Protein AF-A0A3A8H0I3-F1 (afdb_monomer_lite)

Structure (mmCIF, N/CA/C/O backbone):
data_AF-A0A3A8H0I3-F1
#
_entry.id   AF-A0A3A8H0I3-F1
#
loop_
_atom_site.group_PDB
_atom_site.id
_atom_site.type_symbol
_atom_site.label_atom_id
_atom_site.label_alt_id
_atom_site.label_comp_id
_atom_site.label_asym_id
_atom_site.label_entity_id
_atom_site.label_seq_id
_atom_site.pdbx_PDB_ins_code
_atom_site.Cartn_x
_atom_site.Cartn_y
_atom_site.Cartn_z
_atom_site.occupancy
_atom_site.B_iso_or_equiv
_atom_site.auth_seq_id
_atom_site.auth_comp_id
_atom_site.auth_asym_id
_atom_site.auth_atom_id
_atom_site.pdbx_PDB_model_num
ATOM 1 N N . MET A 1 1 ? -27.737 0.861 -15.671 1.00 47.69 1 MET A N 1
ATOM 2 C CA . MET A 1 1 ? -26.294 0.504 -15.698 1.00 47.69 1 MET A CA 1
ATOM 3 C C . MET A 1 1 ? -25.417 1.379 -14.782 1.00 47.69 1 MET A C 1
ATOM 5 O O . MET A 1 1 ? -24.203 1.251 -14.810 1.00 47.69 1 MET A O 1
ATOM 9 N N . THR A 1 2 ? -25.999 2.215 -13.916 1.00 50.31 2 THR A N 1
ATOM 10 C CA . THR A 1 2 ? -25.301 3.218 -13.082 1.00 50.31 2 THR A CA 1
ATOM 11 C C . THR A 1 2 ? -25.028 2.770 -11.637 1.00 50.31 2 THR A C 1
ATOM 13 O O . THR A 1 2 ? -24.313 3.440 -10.900 1.00 50.31 2 THR A O 1
ATOM 16 N N . THR A 1 3 ? -25.530 1.605 -11.221 1.00 53.12 3 THR A N 1
ATOM 17 C CA . THR A 1 3 ? -25.506 1.164 -9.813 1.00 53.12 3 THR A CA 1
ATOM 18 C C . THR A 1 3 ? -24.173 0.541 -9.364 1.00 53.12 3 THR A C 1
ATOM 20 O O . THR A 1 3 ? -23.888 0.501 -8.170 1.00 53.12 3 THR A O 1
ATOM 23 N N . ARG A 1 4 ? -23.313 0.073 -10.286 1.00 50.97 4 ARG A N 1
ATOM 24 C CA . ARG A 1 4 ? -22.035 -0.579 -9.918 1.00 50.97 4 ARG A CA 1
ATOM 25 C C . ARG A 1 4 ? -20.921 0.405 -9.545 1.00 50.97 4 ARG A C 1
ATOM 27 O O . ARG A 1 4 ? -20.144 0.085 -8.647 1.00 50.97 4 ARG A O 1
ATOM 34 N N . LEU A 1 5 ? -20.876 1.602 -10.144 1.00 50.38 5 LEU A N 1
ATOM 35 C CA . LEU A 1 5 ? -19.855 2.612 -9.816 1.00 50.38 5 LEU A CA 1
ATOM 36 C C . LEU A 1 5 ? -20.015 3.169 -8.391 1.00 50.38 5 LEU A C 1
ATOM 38 O O . LEU A 1 5 ? -19.021 3.345 -7.692 1.00 50.38 5 LEU A O 1
ATOM 42 N N . GLY A 1 6 ? -21.253 3.356 -7.919 1.00 41.94 6 GLY A N 1
ATOM 43 C CA . GLY A 1 6 ? -21.517 3.848 -6.559 1.00 41.94 6 GLY A CA 1
ATOM 44 C C . GLY A 1 6 ? -21.085 2.879 -5.449 1.00 41.94 6 GLY A C 1
ATOM 45 O O . GLY A 1 6 ? 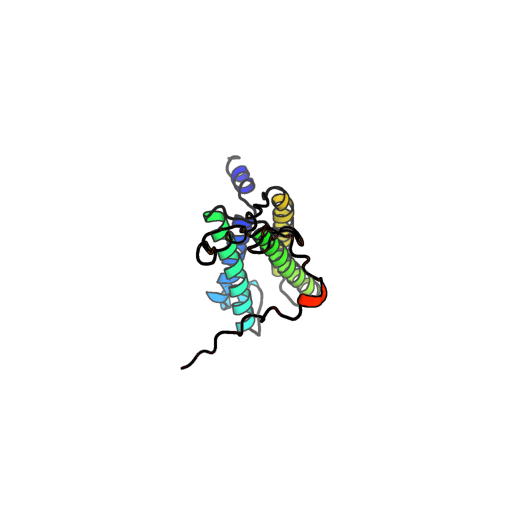-20.735 3.307 -4.353 1.00 41.94 6 GLY A O 1
ATOM 46 N N . SER A 1 7 ? -21.037 1.573 -5.738 1.00 45.56 7 SER A N 1
ATOM 47 C CA . SER A 1 7 ? -20.587 0.555 -4.777 1.00 45.56 7 SER A CA 1
ATOM 48 C C . SER A 1 7 ? -19.066 0.510 -4.596 1.00 45.56 7 SER A C 1
ATOM 50 O O . SER A 1 7 ? -18.592 0.146 -3.522 1.00 45.56 7 SER A O 1
ATOM 52 N N . LEU A 1 8 ? -18.302 0.918 -5.618 1.00 46.69 8 LEU A N 1
ATOM 53 C CA . LEU A 1 8 ? -16.845 1.055 -5.530 1.00 46.69 8 LEU A CA 1
ATOM 54 C C . LEU A 1 8 ? -16.465 2.242 -4.641 1.00 46.69 8 LEU A C 1
ATOM 56 O O . LEU A 1 8 ? -15.537 2.130 -3.848 1.00 46.69 8 LEU A O 1
ATOM 60 N N . PHE A 1 9 ? -17.244 3.326 -4.698 1.00 50.50 9 PHE A N 1
ATOM 61 C CA . PHE A 1 9 ? -17.056 4.520 -3.866 1.00 50.50 9 PHE A CA 1
ATOM 62 C C . PHE A 1 9 ? -17.415 4.313 -2.385 1.00 50.50 9 PHE A C 1
ATOM 64 O O . PHE A 1 9 ? -17.086 5.148 -1.549 1.00 50.50 9 PHE A O 1
ATOM 71 N N . ARG A 1 10 ? -18.084 3.201 -2.048 1.00 60.56 10 ARG A N 1
ATOM 72 C CA . ARG A 1 10 ? -18.466 2.842 -0.672 1.00 60.56 10 ARG A CA 1
ATOM 73 C C . ARG A 1 10 ? -17.486 1.875 -0.001 1.00 60.56 10 ARG A C 1
ATOM 75 O O . ARG A 1 10 ? -17.689 1.526 1.161 1.00 60.56 10 ARG A O 1
ATOM 82 N N . ARG A 1 11 ? -16.468 1.393 -0.726 1.00 73.44 11 ARG A N 1
ATOM 83 C CA . ARG A 1 11 ? -15.425 0.523 -0.166 1.00 73.44 11 ARG A CA 1
ATOM 84 C C . ARG A 1 11 ? -14.392 1.377 0.556 1.00 73.44 11 ARG A C 1
ATOM 86 O O . ARG A 1 11 ? -13.964 2.399 0.031 1.00 73.44 11 ARG A O 1
ATOM 93 N N . ASP A 1 12 ? -14.010 0.952 1.758 1.00 84.56 12 ASP A N 1
ATOM 94 C CA . ASP A 1 12 ? -12.965 1.634 2.523 1.00 84.56 12 ASP A CA 1
ATOM 95 C C . ASP A 1 12 ? -11.670 1.639 1.690 1.00 84.56 12 ASP A C 1
ATOM 97 O O . ASP A 1 12 ? -11.318 0.593 1.129 1.00 84.56 12 ASP A O 1
ATOM 101 N N . PRO A 1 13 ? -10.942 2.764 1.593 1.00 90.31 13 PRO A N 1
ATOM 102 C CA . PRO A 1 13 ? -9.665 2.813 0.884 1.00 90.31 13 PRO A CA 1
ATOM 103 C C . PRO A 1 13 ? -8.661 1.751 1.358 1.00 90.31 13 PRO A C 1
ATOM 105 O O . PRO A 1 13 ? -7.842 1.308 0.556 1.00 90.31 13 PRO A O 1
ATOM 108 N N . ALA A 1 14 ? -8.757 1.266 2.602 1.00 89.88 14 ALA A N 1
ATOM 109 C CA . ALA A 1 14 ? -7.939 0.156 3.090 1.00 89.88 14 ALA A CA 1
ATOM 110 C C . ALA A 1 14 ? -8.190 -1.174 2.349 1.00 89.88 14 ALA A C 1
ATOM 112 O O . ALA A 1 14 ? -7.247 -1.943 2.173 1.00 89.88 14 ALA A O 1
ATOM 113 N N . ASP A 1 15 ? -9.414 -1.441 1.872 1.00 90.56 15 ASP A N 1
ATOM 114 C CA . ASP A 1 15 ? -9.708 -2.639 1.066 1.00 90.56 15 ASP A CA 1
ATOM 115 C C . ASP A 1 15 ? -9.035 -2.547 -0.308 1.00 90.56 15 ASP A C 1
ATOM 117 O O . ASP A 1 15 ? -8.431 -3.508 -0.788 1.00 90.56 15 ASP A O 1
ATOM 121 N N . VAL A 1 16 ? -9.132 -1.373 -0.937 1.00 92.62 16 VAL A N 1
ATOM 122 C CA . VAL A 1 16 ? -8.571 -1.120 -2.270 1.00 92.62 16 VAL A CA 1
ATOM 123 C C . VAL A 1 16 ? -7.047 -1.149 -2.215 1.00 92.62 16 VAL A C 1
ATOM 125 O O . VAL A 1 16 ? -6.424 -1.875 -2.986 1.00 92.62 16 VAL A O 1
ATOM 128 N N . GLN A 1 17 ? -6.455 -0.426 -1.264 1.00 94.25 17 GLN A N 1
ATOM 129 C CA . GLN A 1 17 ? -5.012 -0.407 -1.051 1.00 94.25 17 GLN A CA 1
ATOM 130 C C . GLN A 1 17 ? -4.477 -1.791 -0.694 1.00 94.25 17 GLN A C 1
ATOM 132 O O . GLN A 1 17 ? -3.470 -2.222 -1.246 1.00 94.25 17 GLN A O 1
ATOM 137 N N . GLY A 1 18 ? -5.163 -2.511 0.197 1.00 94.12 18 GLY A N 1
ATOM 138 C CA . GLY A 1 18 ? -4.744 -3.841 0.614 1.00 94.12 18 GLY A CA 1
ATOM 139 C C . GLY A 1 18 ? -4.707 -4.834 -0.548 1.00 94.12 18 GLY A C 1
ATOM 140 O O . GLY A 1 18 ? -3.736 -5.573 -0.703 1.00 94.12 18 GLY A O 1
ATOM 141 N N . ALA A 1 19 ? -5.733 -4.817 -1.404 1.00 94.62 19 ALA A N 1
ATOM 142 C CA . ALA A 1 19 ? -5.768 -5.637 -2.612 1.00 94.62 19 ALA A CA 1
ATOM 143 C C . ALA A 1 19 ? -4.687 -5.224 -3.617 1.00 94.62 19 ALA A C 1
ATOM 145 O O . ALA A 1 19 ? -4.018 -6.093 -4.173 1.00 94.62 19 ALA A O 1
ATOM 146 N N . TYR A 1 20 ? -4.496 -3.917 -3.819 1.00 94.69 20 TYR A N 1
ATOM 147 C CA . TYR A 1 20 ? -3.468 -3.390 -4.710 1.00 94.69 20 TYR A CA 1
ATOM 148 C C . TYR A 1 20 ? -2.073 -3.858 -4.283 1.00 94.69 20 TYR A C 1
ATOM 150 O O . TYR A 1 20 ? -1.409 -4.551 -5.048 1.00 94.69 20 TYR A O 1
ATOM 158 N N . PHE A 1 21 ? -1.694 -3.593 -3.030 1.00 96.12 21 PHE A N 1
ATOM 159 C CA . PHE A 1 21 ? -0.385 -3.937 -2.463 1.00 96.12 21 PHE A CA 1
ATOM 160 C C . PHE A 1 21 ? -0.134 -5.443 -2.473 1.00 96.12 21 PHE A C 1
ATOM 162 O O . PHE A 1 21 ? 0.969 -5.897 -2.770 1.00 96.12 21 PHE A O 1
ATOM 169 N N . LEU A 1 22 ? -1.159 -6.242 -2.171 1.00 95.88 22 LEU A N 1
ATOM 170 C CA . LEU A 1 22 ? -1.026 -7.691 -2.214 1.00 95.88 22 LEU A CA 1
ATOM 171 C C . LEU A 1 22 ? -0.758 -8.190 -3.636 1.00 95.88 22 LEU A C 1
ATOM 173 O O . LEU A 1 22 ? 0.134 -9.007 -3.837 1.00 95.88 22 LEU A O 1
ATOM 177 N N . LEU A 1 23 ? -1.505 -7.709 -4.628 1.00 95.00 23 LEU A N 1
ATOM 178 C CA . LEU A 1 23 ? -1.343 -8.160 -6.010 1.00 95.00 23 LEU A CA 1
ATOM 179 C C . LEU A 1 23 ? -0.009 -7.699 -6.607 1.00 95.00 23 LEU A C 1
ATOM 181 O O . LEU A 1 23 ? 0.700 -8.509 -7.208 1.00 95.00 23 LEU A O 1
ATOM 185 N N . THR A 1 24 ? 0.356 -6.429 -6.426 1.00 92.00 24 THR A N 1
ATOM 186 C CA . THR A 1 24 ? 1.607 -5.875 -6.966 1.00 92.00 24 THR A CA 1
ATOM 187 C C . THR A 1 24 ? 2.832 -6.431 -6.250 1.00 92.00 24 THR A C 1
ATOM 189 O O . THR A 1 24 ? 3.821 -6.760 -6.906 1.00 92.00 24 THR A O 1
ATOM 192 N N . GLY A 1 25 ? 2.760 -6.621 -4.932 1.00 92.50 25 GLY A N 1
ATOM 193 C CA . GLY A 1 25 ? 3.840 -7.195 -4.135 1.00 92.50 25 GLY A CA 1
ATOM 194 C C . GLY A 1 25 ? 4.059 -8.691 -4.379 1.00 92.50 25 GLY A C 1
ATOM 195 O O . GLY A 1 25 ? 5.203 -9.153 -4.405 1.00 92.50 25 GLY A O 1
ATOM 196 N N . LEU A 1 26 ? 2.988 -9.462 -4.601 1.00 94.88 26 LEU A N 1
ATOM 197 C CA . LEU A 1 26 ? 3.082 -10.913 -4.790 1.00 94.88 26 LEU A CA 1
ATOM 198 C C . LEU A 1 26 ? 3.545 -11.281 -6.207 1.00 94.88 26 LEU A C 1
ATOM 200 O O . LEU A 1 26 ? 4.148 -12.334 -6.417 1.00 94.88 26 LEU A O 1
ATOM 204 N N . TRP A 1 27 ? 3.334 -10.400 -7.185 1.00 93.75 27 TRP A N 1
ATOM 205 C CA . TRP A 1 27 ? 3.757 -10.608 -8.571 1.00 93.75 27 TRP A CA 1
ATOM 206 C C . TRP A 1 27 ? 5.256 -10.943 -8.726 1.00 93.75 27 TRP A C 1
ATOM 208 O O . TRP A 1 27 ? 5.559 -11.993 -9.302 1.00 93.75 27 TRP A O 1
ATOM 218 N N . PRO A 1 28 ? 6.226 -10.157 -8.218 1.00 90.31 28 PRO A N 1
ATOM 219 C CA . PRO A 1 28 ? 7.644 -10.504 -8.343 1.00 90.31 28 PRO A CA 1
ATOM 220 C C . PRO A 1 28 ? 8.042 -11.769 -7.568 1.00 90.31 28 PRO A C 1
ATOM 222 O O . PRO A 1 28 ? 9.025 -12.418 -7.939 1.00 90.31 28 PRO A O 1
ATOM 225 N N . LEU A 1 29 ? 7.289 -12.139 -6.525 1.00 90.62 29 LEU A N 1
ATOM 226 C CA . LEU A 1 29 ? 7.499 -13.381 -5.778 1.00 90.62 29 LEU A CA 1
ATOM 227 C C . LEU A 1 29 ? 7.100 -14.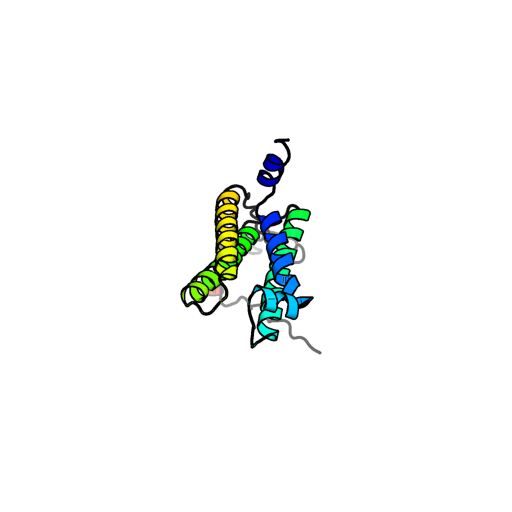605 -6.605 1.00 90.62 29 LEU A C 1
ATOM 229 O O . LEU A 1 29 ? 7.861 -15.569 -6.671 1.00 90.62 29 LEU A O 1
ATOM 233 N N . LEU A 1 30 ? 5.943 -14.543 -7.269 1.00 92.00 30 LEU A N 1
ATOM 234 C CA . LEU A 1 30 ? 5.422 -15.640 -8.086 1.00 92.00 30 LEU A CA 1
ATOM 235 C C . LEU A 1 30 ? 6.115 -15.731 -9.446 1.00 92.00 30 LEU A C 1
ATOM 237 O O . LEU A 1 30 ? 6.407 -16.825 -9.924 1.00 92.00 30 LEU A O 1
ATOM 241 N N . HIS A 1 31 ? 6.367 -14.592 -10.096 1.00 91.06 31 HIS A N 1
ATOM 242 C CA . HIS A 1 31 ? 6.869 -14.574 -11.466 1.00 91.06 31 HIS A CA 1
ATOM 243 C C . HIS A 1 31 ? 7.731 -13.339 -11.778 1.00 91.06 31 HIS A C 1
ATOM 245 O O . HIS A 1 31 ? 7.368 -12.477 -12.588 1.00 91.06 31 HIS A O 1
ATOM 251 N N . LEU A 1 32 ? 8.950 -13.308 -11.227 1.00 87.62 32 LEU A N 1
ATOM 252 C CA . LEU A 1 32 ? 9.922 -12.222 -11.425 1.00 87.62 32 LEU A CA 1
ATOM 253 C C . LEU A 1 32 ? 10.154 -11.862 -12.905 1.00 87.62 32 LEU A C 1
ATOM 255 O O . LEU A 1 32 ? 10.187 -10.689 -13.256 1.00 87.62 32 LEU A O 1
ATOM 259 N N . ARG A 1 33 ? 10.225 -12.850 -13.810 1.00 85.75 33 ARG A N 1
ATOM 260 C CA . ARG A 1 33 ? 10.403 -12.594 -15.256 1.00 85.75 33 ARG A CA 1
ATOM 261 C C . ARG A 1 33 ? 9.251 -11.804 -15.887 1.00 85.75 33 ARG A C 1
ATOM 263 O O . ARG A 1 33 ? 9.467 -11.095 -16.857 1.00 85.75 33 ARG A O 1
ATOM 270 N N . SER A 1 34 ? 8.032 -11.951 -15.370 1.00 87.25 34 SER A N 1
ATOM 271 C CA . SER A 1 34 ? 6.840 -11.267 -15.894 1.00 87.25 34 SER A CA 1
ATOM 272 C C . SER A 1 34 ? 6.835 -9.837 -15.373 1.00 87.25 34 SER A C 1
ATOM 274 O O . SER A 1 34 ? 6.723 -8.894 -16.150 1.00 87.25 34 SER A O 1
ATOM 276 N N . PHE A 1 35 ? 7.130 -9.683 -14.083 1.00 86.12 35 PHE A N 1
ATOM 277 C CA . PHE A 1 35 ? 7.334 -8.385 -13.462 1.00 86.12 35 PHE A CA 1
ATOM 278 C C . PHE A 1 35 ? 8.413 -7.556 -14.180 1.00 86.12 35 PHE A C 1
ATOM 280 O O . PHE A 1 35 ? 8.169 -6.410 -14.552 1.00 86.12 35 PHE A O 1
ATOM 287 N N . SER A 1 36 ? 9.586 -8.135 -14.456 1.00 85.94 36 SER A N 1
ATOM 288 C CA . SER A 1 36 ? 10.671 -7.440 -15.164 1.00 85.94 36 SER A CA 1
ATOM 289 C C . SER A 1 36 ? 10.365 -7.152 -16.637 1.00 85.94 36 SER A C 1
ATOM 291 O O . SER A 1 36 ? 10.937 -6.223 -17.197 1.00 85.94 36 SER A O 1
ATOM 293 N N . ARG A 1 37 ? 9.453 -7.891 -17.285 1.00 85.69 37 ARG A N 1
ATOM 294 C CA . ARG A 1 37 ? 8.994 -7.536 -18.642 1.00 85.69 37 ARG A CA 1
ATOM 295 C C . ARG A 1 37 ? 8.192 -6.237 -18.651 1.00 85.69 37 ARG A C 1
ATOM 297 O O . ARG A 1 37 ? 8.310 -5.474 -19.598 1.00 85.69 37 ARG A O 1
ATOM 304 N N . VAL A 1 38 ? 7.401 -5.988 -17.608 1.00 84.75 38 VAL A N 1
ATOM 305 C CA . VAL A 1 38 ? 6.555 -4.787 -17.498 1.00 84.75 38 VAL A CA 1
ATOM 306 C C . VAL A 1 38 ? 7.340 -3.603 -16.928 1.00 84.75 38 VAL A C 1
ATOM 308 O O . VAL A 1 38 ? 7.250 -2.481 -17.422 1.00 84.75 38 VAL A O 1
ATOM 311 N N . THR A 1 39 ? 8.149 -3.848 -15.898 1.00 82.19 39 THR A N 1
ATOM 312 C CA . THR A 1 39 ? 8.865 -2.794 -15.157 1.00 82.19 39 THR A CA 1
ATOM 313 C C . THR A 1 39 ? 10.269 -2.499 -15.688 1.00 82.19 39 THR A C 1
ATOM 315 O O . THR A 1 39 ? 10.898 -1.523 -15.268 1.00 82.19 39 THR A O 1
ATOM 318 N N . GLY A 1 40 ? 10.755 -3.316 -16.622 1.00 82.50 40 GLY A N 1
ATOM 319 C CA . GLY A 1 40 ? 12.117 -3.280 -17.141 1.00 82.50 40 GLY A CA 1
ATOM 320 C C . GLY A 1 40 ? 13.078 -4.209 -16.382 1.00 82.50 40 GLY A C 1
ATOM 321 O O . GLY A 1 40 ? 12.763 -4.705 -15.293 1.00 82.50 40 GLY A O 1
ATOM 322 N N . PRO A 1 41 ? 14.268 -4.468 -16.953 1.00 80.06 41 PRO A N 1
ATOM 323 C CA . PRO A 1 41 ? 15.254 -5.355 -16.352 1.00 80.06 41 PRO A CA 1
ATOM 324 C C . PRO A 1 41 ? 15.718 -4.824 -14.992 1.00 80.06 41 PRO A C 1
ATOM 326 O O . PRO A 1 41 ? 16.071 -3.653 -14.844 1.00 80.06 41 PRO A O 1
ATOM 329 N N . LYS A 1 42 ? 15.707 -5.704 -13.986 1.00 78.69 42 LYS A N 1
ATOM 330 C CA . LYS A 1 42 ? 16.156 -5.414 -12.621 1.00 78.69 42 LYS A CA 1
ATOM 331 C C . LYS A 1 42 ? 17.403 -6.256 -12.330 1.00 78.69 42 LYS A C 1
ATOM 333 O O . LYS A 1 42 ? 17.280 -7.479 -12.365 1.00 78.69 42 LYS A O 1
ATOM 338 N N . PRO A 1 43 ? 18.572 -5.643 -12.061 1.00 77.12 43 PRO A N 1
ATOM 339 C CA . PRO A 1 43 ? 19.805 -6.392 -11.803 1.00 77.12 43 PRO A CA 1
ATOM 340 C C . PRO A 1 43 ? 19.715 -7.193 -10.497 1.00 77.12 43 PRO A C 1
ATOM 342 O O . PRO A 1 43 ? 20.087 -8.360 -10.453 1.00 77.12 43 PRO A O 1
ATOM 345 N N . GLU A 1 44 ? 19.107 -6.604 -9.465 1.00 85.50 44 GLU A N 1
ATOM 346 C CA . GLU A 1 44 ? 19.010 -7.193 -8.129 1.00 85.50 44 GLU A CA 1
ATOM 347 C C . GLU A 1 44 ? 17.636 -7.832 -7.889 1.00 85.50 44 GLU A C 1
ATOM 349 O O . GLU A 1 44 ? 16.742 -7.249 -7.271 1.00 85.50 44 GLU A O 1
ATOM 354 N N . GLY A 1 45 ? 17.437 -9.053 -8.392 1.00 85.62 45 GLY A N 1
ATOM 355 C CA . GLY A 1 45 ? 16.155 -9.761 -8.271 1.00 85.62 45 GLY A CA 1
ATOM 356 C C . GLY A 1 45 ? 15.732 -10.068 -6.827 1.00 85.62 45 GLY A C 1
ATOM 357 O O . GLY A 1 45 ? 14.537 -10.111 -6.533 1.00 85.62 45 GLY A O 1
ATOM 358 N N . TRP A 1 46 ? 16.691 -10.259 -5.915 1.00 89.38 46 TRP A N 1
ATOM 359 C CA . TRP A 1 46 ? 16.412 -10.518 -4.499 1.00 89.38 46 TRP A CA 1
ATOM 360 C C . TRP A 1 46 ? 15.779 -9.299 -3.817 1.00 89.38 46 TRP A C 1
ATOM 362 O O . TRP A 1 46 ? 14.804 -9.456 -3.089 1.00 89.38 46 TRP A O 1
ATOM 372 N N . LEU A 1 47 ? 16.253 -8.085 -4.122 1.00 89.00 47 LEU A N 1
ATOM 373 C CA . LEU A 1 47 ? 15.724 -6.849 -3.547 1.00 89.00 47 LEU A CA 1
ATOM 374 C C . LEU A 1 47 ? 14.261 -6.644 -3.949 1.00 89.00 47 L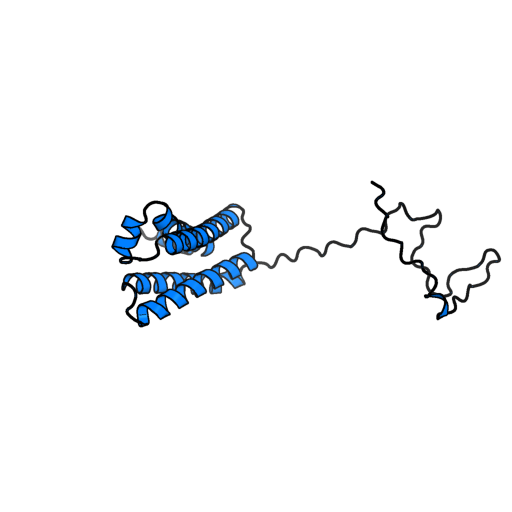EU A C 1
ATOM 376 O O . LEU A 1 47 ? 13.422 -6.323 -3.110 1.00 89.00 47 LEU A O 1
ATOM 380 N N . VAL A 1 48 ? 13.938 -6.904 -5.221 1.00 90.19 48 VAL A N 1
ATOM 381 C CA . VAL A 1 48 ? 12.563 -6.822 -5.737 1.00 90.19 48 VAL A CA 1
ATOM 382 C C . VAL A 1 48 ? 11.642 -7.794 -4.998 1.00 90.19 48 VAL A C 1
ATOM 384 O O . VAL A 1 48 ? 10.526 -7.430 -4.639 1.00 90.19 48 VAL A O 1
ATOM 387 N N . LYS A 1 49 ? 12.107 -9.020 -4.731 1.00 89.81 49 LYS A N 1
ATOM 388 C CA . LYS A 1 49 ? 11.341 -10.011 -3.965 1.00 89.81 49 LYS A CA 1
ATOM 389 C C . LYS A 1 49 ? 11.141 -9.580 -2.515 1.00 89.81 49 LYS A C 1
ATOM 391 O O . LYS A 1 49 ? 10.032 -9.702 -2.011 1.00 89.81 49 LYS A O 1
ATOM 396 N N . THR A 1 50 ? 12.170 -9.049 -1.860 1.00 93.81 50 THR A N 1
ATOM 397 C CA . THR A 1 50 ? 12.069 -8.582 -0.470 1.00 93.81 50 THR A CA 1
ATOM 398 C C . THR A 1 50 ? 11.092 -7.417 -0.340 1.00 93.81 50 THR A C 1
ATOM 400 O O . THR A 1 50 ? 10.202 -7.459 0.507 1.00 93.81 50 THR A O 1
ATOM 403 N N . VAL A 1 51 ? 11.197 -6.408 -1.213 1.00 93.25 51 VAL A N 1
ATOM 404 C CA . VAL A 1 51 ? 10.256 -5.276 -1.236 1.00 93.25 51 VAL A CA 1
ATOM 405 C C . VAL A 1 51 ? 8.848 -5.761 -1.582 1.00 93.25 51 VAL A C 1
ATOM 407 O O . VAL A 1 51 ? 7.902 -5.415 -0.882 1.00 93.25 51 VAL A O 1
ATOM 410 N N . GLY A 1 52 ? 8.700 -6.629 -2.587 1.00 94.06 52 GLY A N 1
ATOM 411 C CA . GLY A 1 52 ? 7.411 -7.223 -2.944 1.00 94.06 52 GLY A CA 1
ATOM 412 C C . GLY A 1 52 ? 6.777 -8.012 -1.794 1.00 94.06 52 GLY A C 1
ATOM 413 O O . GLY A 1 52 ? 5.582 -7.879 -1.536 1.00 94.06 52 GLY A O 1
ATOM 414 N N . GLY A 1 53 ? 7.572 -8.767 -1.034 1.00 96.00 53 GLY A N 1
ATOM 415 C CA . GLY A 1 53 ? 7.123 -9.463 0.172 1.00 96.00 53 GLY A CA 1
ATOM 416 C C . GLY A 1 53 ? 6.682 -8.514 1.282 1.00 96.00 53 GLY A C 1
ATOM 417 O O . GLY A 1 53 ? 5.628 -8.731 1.877 1.00 96.00 53 GLY A O 1
ATOM 418 N N . LEU A 1 54 ? 7.427 -7.432 1.516 1.00 96.50 54 LEU A N 1
ATOM 419 C CA 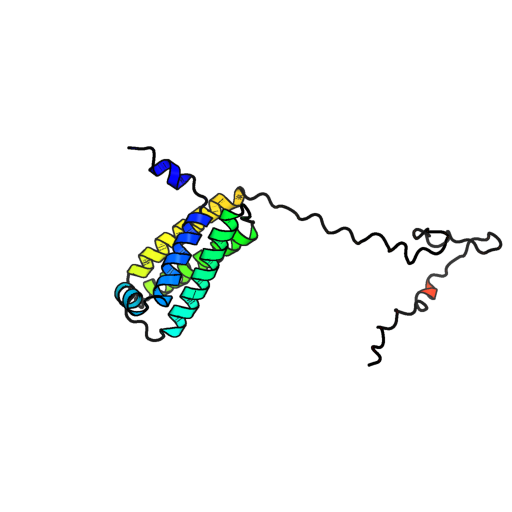. LEU A 1 54 ? 7.052 -6.405 2.490 1.00 96.50 54 LEU A CA 1
ATOM 420 C C . LEU A 1 54 ? 5.735 -5.716 2.105 1.00 96.50 54 LEU A C 1
ATOM 422 O O . LEU A 1 54 ? 4.828 -5.614 2.930 1.00 96.50 54 LEU A O 1
ATOM 426 N N . VAL A 1 55 ? 5.597 -5.299 0.845 1.00 96.69 55 VAL A N 1
ATOM 427 C CA . VAL A 1 55 ? 4.369 -4.679 0.325 1.00 96.69 55 VAL A CA 1
ATOM 428 C C . VAL A 1 55 ? 3.197 -5.665 0.403 1.00 96.69 55 VAL A C 1
ATOM 430 O O . VAL A 1 55 ? 2.119 -5.302 0.874 1.00 96.69 55 VAL A O 1
ATOM 433 N N . SER A 1 56 ? 3.422 -6.941 0.074 1.00 96.56 56 SER A N 1
ATOM 434 C CA . SER A 1 56 ? 2.414 -8.000 0.232 1.00 96.56 56 SER A CA 1
ATOM 435 C C . SER A 1 56 ? 1.966 -8.153 1.683 1.00 96.56 56 SER A C 1
ATOM 437 O O . SER A 1 56 ? 0.770 -8.265 1.944 1.00 96.56 56 SER A O 1
ATOM 439 N N . ALA A 1 57 ? 2.899 -8.132 2.638 1.00 97.19 57 ALA A N 1
ATOM 440 C CA . ALA A 1 57 ? 2.592 -8.245 4.061 1.00 97.19 57 ALA A CA 1
ATOM 441 C C . ALA A 1 57 ? 1.728 -7.073 4.552 1.00 97.19 57 ALA A C 1
ATOM 443 O O . ALA A 1 57 ? 0.754 -7.288 5.281 1.00 97.19 57 ALA A O 1
ATOM 444 N N . ILE A 1 58 ? 2.018 -5.848 4.100 1.00 96.38 58 ILE A N 1
ATOM 445 C CA . ILE A 1 58 ? 1.172 -4.674 4.364 1.00 96.38 58 ILE A CA 1
ATOM 446 C C . ILE A 1 58 ? -0.224 -4.896 3.766 1.00 96.38 58 ILE A C 1
ATOM 448 O O . ILE A 1 58 ? -1.224 -4.729 4.465 1.00 96.38 58 ILE A O 1
ATOM 452 N N . GLY A 1 59 ? -0.302 -5.353 2.513 1.00 95.31 59 GLY A N 1
ATOM 453 C CA . GLY A 1 59 ? -1.565 -5.636 1.830 1.00 95.31 59 GLY A CA 1
ATOM 454 C C . GLY A 1 59 ? -2.442 -6.659 2.561 1.00 95.31 59 GLY A C 1
ATOM 455 O O . GLY A 1 59 ? -3.617 -6.398 2.830 1.00 95.31 59 GLY A O 1
ATOM 456 N N . VAL A 1 60 ? -1.862 -7.794 2.971 1.00 96.44 60 VAL A N 1
ATOM 457 C CA . VAL A 1 60 ? -2.544 -8.820 3.785 1.00 96.44 60 VAL A CA 1
ATOM 458 C C . VAL A 1 60 ? -3.034 -8.236 5.106 1.00 96.44 60 VAL A C 1
ATOM 460 O O . VAL A 1 60 ? -4.166 -8.503 5.510 1.00 96.44 60 VAL A O 1
ATOM 463 N N . THR A 1 61 ? -2.208 -7.428 5.770 1.00 95.12 61 THR A N 1
ATOM 464 C CA . THR A 1 61 ? -2.548 -6.825 7.064 1.00 95.12 61 THR A CA 1
ATOM 465 C C . THR A 1 61 ? -3.754 -5.895 6.938 1.00 95.12 61 THR A C 1
ATOM 467 O O . THR A 1 61 ? -4.690 -6.004 7.732 1.00 95.12 61 THR A O 1
ATOM 470 N N . LEU A 1 62 ? -3.791 -5.040 5.909 1.00 92.75 62 LEU A N 1
ATOM 471 C CA . LEU A 1 62 ? -4.916 -4.133 5.654 1.00 92.75 62 LEU A CA 1
ATOM 472 C C . LEU A 1 62 ? -6.210 -4.896 5.338 1.00 92.75 62 LEU A C 1
ATOM 474 O O . LEU A 1 62 ? -7.252 -4.613 5.935 1.00 92.75 62 LEU A O 1
ATOM 478 N N . LEU A 1 63 ? -6.141 -5.908 4.468 1.00 93.06 63 LEU A N 1
ATOM 479 C CA . LEU A 1 63 ? -7.295 -6.750 4.130 1.00 93.06 63 LEU A CA 1
ATOM 480 C C . LEU A 1 63 ? -7.807 -7.539 5.340 1.00 93.06 63 LEU A C 1
ATOM 482 O O . LEU A 1 63 ? -9.016 -7.648 5.548 1.00 93.06 63 LEU A O 1
ATOM 486 N N . SER A 1 64 ? -6.903 -8.084 6.154 1.00 91.69 64 SER A N 1
ATOM 487 C CA . SER A 1 64 ? -7.250 -8.815 7.374 1.00 91.69 64 SER A CA 1
ATOM 488 C C . SER A 1 64 ? -7.928 -7.897 8.393 1.00 91.69 64 SER A C 1
ATOM 490 O O . SER A 1 64 ? -9.027 -8.192 8.868 1.00 91.69 64 SER A O 1
ATOM 492 N N . ALA A 1 65 ? -7.343 -6.727 8.663 1.00 87.31 65 ALA A N 1
ATOM 493 C CA . ALA A 1 65 ? -7.917 -5.741 9.575 1.00 87.31 65 ALA A CA 1
ATOM 494 C C . ALA A 1 65 ? -9.329 -5.321 9.151 1.00 87.31 65 ALA A C 1
ATOM 496 O O . ALA A 1 65 ? -10.230 -5.237 9.987 1.00 87.31 65 ALA A O 1
ATOM 497 N N . ARG A 1 66 ? -9.550 -5.123 7.849 1.00 87.00 66 ARG A N 1
ATOM 498 C CA . ARG A 1 66 ? -10.867 -4.820 7.284 1.00 87.00 66 ARG A CA 1
ATOM 499 C C . ARG A 1 66 ? -11.872 -5.948 7.466 1.00 87.00 66 ARG A C 1
ATOM 501 O O . ARG A 1 66 ? -12.972 -5.686 7.950 1.00 87.00 66 ARG A O 1
ATOM 508 N N . ARG A 1 67 ? -11.493 -7.194 7.162 1.00 86.75 67 ARG A N 1
ATOM 509 C CA . ARG A 1 67 ? -12.348 -8.381 7.368 1.00 86.75 67 ARG A CA 1
ATOM 510 C C . ARG A 1 67 ? -12.791 -8.540 8.820 1.00 86.75 67 ARG A C 1
ATOM 512 O O . ARG A 1 67 ? -13.905 -8.984 9.067 1.00 86.75 67 ARG A O 1
ATOM 519 N N . HIS A 1 68 ? -11.946 -8.145 9.769 1.00 84.06 68 HIS A N 1
ATOM 520 C CA . HIS A 1 68 ? -12.259 -8.195 11.197 1.00 84.06 68 HIS A CA 1
ATOM 521 C C . HIS A 1 68 ? -12.901 -6.911 11.749 1.00 84.06 68 HIS A C 1
ATOM 523 O O . HIS A 1 68 ? -13.184 -6.855 12.945 1.00 84.06 68 HIS A O 1
ATOM 529 N N . GLY A 1 69 ? -13.122 -5.879 10.924 1.00 80.12 69 GLY A N 1
ATOM 530 C CA . GLY A 1 69 ? -13.667 -4.591 11.371 1.00 80.12 69 GLY A CA 1
ATOM 531 C C . GLY A 1 69 ? -12.742 -3.823 12.326 1.00 80.12 69 GLY A C 1
ATOM 532 O O . GLY A 1 69 ? -13.215 -3.060 13.162 1.00 80.12 69 GLY A O 1
ATOM 533 N N . ARG A 1 70 ? -11.425 -4.042 12.236 1.00 82.75 70 ARG A N 1
ATOM 534 C CA . ARG A 1 70 ? -10.387 -3.515 13.142 1.00 82.75 70 ARG A CA 1
ATOM 535 C C . ARG A 1 70 ? -9.433 -2.545 12.443 1.00 82.75 70 ARG A C 1
ATOM 537 O O . ARG A 1 70 ? -8.232 -2.583 12.686 1.00 82.75 70 ARG A O 1
ATOM 544 N N . VAL A 1 71 ? -9.936 -1.687 11.557 1.00 83.19 71 VAL A N 1
ATOM 545 C CA . VAL A 1 71 ? -9.105 -0.613 10.990 1.00 83.19 71 VAL A CA 1
ATOM 546 C C . VAL A 1 71 ? -8.894 0.446 12.061 1.00 83.19 71 VAL A C 1
ATOM 548 O O . VAL A 1 71 ? -9.779 1.255 12.327 1.00 83.19 71 VAL A O 1
ATOM 551 N N . THR A 1 72 ? -7.734 0.399 12.709 1.00 87.25 72 THR A N 1
ATOM 552 C CA . THR A 1 72 ? -7.343 1.376 13.725 1.00 87.25 72 THR A CA 1
ATOM 553 C C . THR A 1 72 ? -6.683 2.604 13.082 1.00 87.25 72 THR A C 1
ATOM 555 O O . THR A 1 72 ? -6.262 2.542 11.918 1.00 87.25 72 THR A O 1
ATOM 558 N N . PRO A 1 73 ? -6.569 3.733 13.807 1.00 86.56 73 PRO A N 1
ATOM 559 C CA . PRO A 1 73 ? -5.849 4.908 13.319 1.00 86.56 73 PRO A CA 1
ATOM 560 C C . PRO A 1 73 ? -4.397 4.596 12.933 1.00 86.56 73 PRO A C 1
ATOM 562 O O . PRO A 1 73 ? -3.912 5.089 11.917 1.00 86.56 73 PRO A O 1
ATOM 565 N N . GLU A 1 74 ? -3.727 3.718 13.681 1.00 89.31 74 GLU A N 1
ATOM 566 C CA . GLU A 1 74 ? -2.340 3.305 13.435 1.00 89.31 74 GLU A CA 1
ATOM 567 C C . GLU A 1 74 ? -2.215 2.517 12.126 1.00 89.31 74 GLU A C 1
ATOM 569 O O . GLU A 1 74 ? -1.266 2.713 11.370 1.00 89.31 74 GLU A O 1
ATOM 574 N N . LEU A 1 75 ? -3.202 1.672 11.806 1.00 91.00 75 LEU A N 1
ATOM 575 C CA . LEU A 1 75 ? -3.262 0.969 10.522 1.00 91.00 75 LEU A CA 1
ATOM 576 C C . LEU A 1 75 ? -3.484 1.930 9.354 1.00 91.00 75 LEU A C 1
ATOM 578 O O . LEU A 1 75 ? -2.866 1.756 8.305 1.00 91.00 75 LEU A O 1
ATOM 582 N N . ARG A 1 76 ? -4.319 2.964 9.522 1.00 90.25 76 ARG A N 1
ATOM 583 C CA . ARG A 1 76 ? -4.442 4.017 8.501 1.00 90.25 76 ARG A CA 1
ATOM 584 C C . ARG A 1 76 ? -3.150 4.809 8.355 1.00 90.25 76 ARG A C 1
ATOM 586 O O . ARG A 1 76 ? -2.771 5.123 7.232 1.00 90.25 76 ARG A O 1
ATOM 593 N N . GLN A 1 77 ? -2.457 5.109 9.450 1.00 92.94 77 GLN A N 1
ATOM 594 C CA . GLN A 1 77 ? -1.160 5.774 9.389 1.00 92.94 77 GLN A CA 1
ATOM 595 C C . GLN A 1 77 ? -0.141 4.916 8.635 1.00 92.94 77 GLN A C 1
ATOM 597 O O . GLN A 1 77 ? 0.506 5.435 7.733 1.00 92.94 77 GLN A O 1
ATOM 602 N N . LEU A 1 78 ? -0.062 3.613 8.927 1.00 94.19 78 LEU A N 1
ATOM 603 C CA . LEU A 1 78 ? 0.772 2.665 8.184 1.00 94.19 78 LEU A CA 1
ATOM 604 C C . LEU A 1 78 ? 0.421 2.654 6.692 1.00 94.19 78 LEU A C 1
ATOM 606 O O . LEU A 1 78 ? 1.310 2.673 5.843 1.00 94.19 78 LEU A O 1
ATOM 610 N N . ALA A 1 79 ? -0.870 2.648 6.364 1.00 93.50 79 ALA A N 1
ATOM 611 C CA . ALA A 1 79 ? -1.346 2.681 4.988 1.00 93.50 79 ALA A CA 1
ATOM 612 C C . ALA A 1 79 ? -0.910 3.970 4.265 1.00 93.50 79 ALA A C 1
ATOM 614 O O . ALA A 1 79 ? -0.396 3.914 3.151 1.00 93.50 79 ALA A O 1
ATOM 615 N N . ILE A 1 80 ? -1.045 5.129 4.914 1.00 94.50 80 ILE A N 1
ATOM 616 C CA . ILE A 1 80 ? -0.625 6.423 4.357 1.00 94.50 80 ILE A CA 1
ATOM 617 C C . ILE A 1 80 ? 0.895 6.473 4.178 1.00 94.50 80 ILE A C 1
ATOM 619 O O . ILE A 1 80 ? 1.368 6.852 3.111 1.00 94.50 80 ILE A O 1
ATOM 623 N N . THR A 1 81 ? 1.672 6.108 5.201 1.00 95.06 81 THR A N 1
ATOM 624 C CA . THR A 1 81 ? 3.134 6.255 5.166 1.00 95.06 81 THR A CA 1
ATOM 625 C C . THR A 1 81 ? 3.803 5.273 4.215 1.00 95.06 81 THR A C 1
ATOM 627 O O . THR A 1 81 ? 4.783 5.637 3.567 1.00 95.06 81 THR A O 1
ATOM 630 N N . SER A 1 82 ? 3.271 4.057 4.082 1.00 95.06 82 SER A N 1
ATOM 631 C CA . SER A 1 82 ? 3.762 3.081 3.104 1.00 95.06 82 SER A CA 1
ATOM 632 C C . SER A 1 82 ? 3.501 3.535 1.667 1.00 95.06 82 SER A C 1
ATOM 634 O O . SER A 1 82 ? 4.454 3.613 0.894 1.00 95.06 82 SER A O 1
ATOM 636 N N . ALA A 1 83 ? 2.267 3.933 1.340 1.00 93.62 83 ALA A N 1
ATOM 637 C CA . ALA A 1 83 ? 1.921 4.475 0.022 1.00 93.62 83 ALA A CA 1
ATOM 638 C C . ALA A 1 83 ? 2.739 5.727 -0.321 1.00 93.62 83 ALA A C 1
ATOM 640 O O . ALA A 1 83 ? 3.280 5.850 -1.416 1.00 93.62 83 ALA A O 1
ATOM 641 N N . LEU A 1 84 ? 2.913 6.634 0.645 1.00 94.81 84 LEU A N 1
ATOM 642 C CA . LEU A 1 84 ? 3.726 7.834 0.457 1.00 94.81 84 LEU A CA 1
ATOM 643 C C . LEU A 1 84 ? 5.199 7.493 0.182 1.00 94.81 84 LEU A C 1
ATOM 645 O O . LEU A 1 84 ? 5.837 8.139 -0.644 1.00 94.81 84 LEU A O 1
ATOM 649 N N . SER A 1 85 ? 5.739 6.479 0.859 1.00 94.19 85 SER A N 1
ATOM 650 C CA . SER A 1 85 ? 7.124 6.042 0.664 1.00 94.19 85 SER A CA 1
ATOM 651 C C . SER A 1 85 ? 7.341 5.464 -0.738 1.00 94.19 85 SER A C 1
ATOM 653 O O . SER A 1 85 ? 8.331 5.808 -1.384 1.00 94.19 85 SER A O 1
ATOM 655 N N . LEU A 1 86 ? 6.407 4.641 -1.232 1.00 92.31 86 LEU A N 1
ATOM 656 C CA . LEU A 1 86 ? 6.432 4.109 -2.602 1.00 92.31 86 LEU A CA 1
ATOM 657 C C . LEU A 1 86 ? 6.296 5.234 -3.632 1.00 92.31 86 LEU A C 1
ATOM 659 O O . LEU A 1 86 ? 7.162 5.380 -4.491 1.00 92.31 86 LEU A O 1
ATOM 663 N N . LEU A 1 87 ? 5.313 6.119 -3.448 1.00 91.44 87 LEU A N 1
ATOM 664 C CA . LEU A 1 87 ? 5.103 7.302 -4.282 1.00 91.44 87 LEU A CA 1
ATOM 665 C C . LEU A 1 87 ? 6.373 8.148 -4.439 1.00 91.44 87 LEU A C 1
ATOM 667 O O . LEU A 1 87 ? 6.728 8.548 -5.548 1.00 91.44 87 LEU A O 1
ATOM 671 N N . ILE A 1 88 ? 7.060 8.443 -3.331 1.00 91.06 88 ILE A N 1
ATOM 672 C CA . ILE A 1 88 ? 8.285 9.253 -3.347 1.00 91.06 88 ILE A CA 1
ATOM 673 C C . ILE A 1 88 ? 9.369 8.565 -4.178 1.00 91.06 88 ILE A C 1
ATOM 675 O O . ILE A 1 88 ? 10.016 9.222 -4.996 1.00 91.06 88 ILE A O 1
ATOM 679 N N . ILE A 1 89 ? 9.568 7.260 -3.986 1.00 89.38 89 ILE A N 1
ATOM 680 C CA . ILE A 1 89 ? 10.567 6.479 -4.725 1.00 89.38 89 ILE A CA 1
ATOM 681 C C . ILE A 1 89 ? 10.228 6.472 -6.219 1.00 89.38 89 ILE A C 1
ATOM 683 O O . ILE A 1 89 ? 11.105 6.757 -7.043 1.00 89.38 89 ILE A O 1
ATOM 687 N N . ASP A 1 90 ? 8.970 6.218 -6.566 1.00 86.19 90 ASP A N 1
ATOM 688 C CA . ASP A 1 90 ? 8.510 6.148 -7.951 1.00 86.19 90 ASP A CA 1
ATOM 689 C C . ASP A 1 90 ? 8.706 7.476 -8.672 1.00 86.19 90 ASP A C 1
ATOM 691 O O . ASP A 1 90 ? 9.343 7.519 -9.725 1.00 86.19 90 ASP A O 1
ATOM 695 N N . VAL A 1 91 ? 8.256 8.584 -8.077 1.00 86.62 91 VAL A N 1
ATOM 696 C CA . VAL A 1 91 ? 8.419 9.928 -8.650 1.00 86.62 91 VAL A CA 1
ATOM 697 C C . VAL A 1 91 ? 9.895 10.298 -8.767 1.00 86.62 91 VAL A C 1
ATOM 699 O O . VAL A 1 91 ? 10.333 10.768 -9.821 1.00 86.62 91 VAL A O 1
ATOM 702 N N . TYR A 1 92 ? 10.684 10.071 -7.715 1.00 86.81 92 TYR A N 1
ATOM 703 C CA . TYR A 1 92 ? 12.094 10.451 -7.688 1.00 86.81 92 TYR A CA 1
ATOM 704 C C . TYR A 1 92 ? 12.896 9.739 -8.778 1.00 86.81 92 TYR A C 1
ATOM 706 O O . TYR A 1 92 ? 13.644 10.370 -9.534 1.00 86.81 92 TYR A O 1
ATOM 714 N N . TYR A 1 93 ? 12.751 8.418 -8.886 1.00 81.06 93 TYR A N 1
ATOM 715 C CA . TYR A 1 93 ? 13.549 7.655 -9.834 1.00 81.06 93 TYR A CA 1
ATOM 716 C C . TYR A 1 93 ? 12.963 7.622 -11.254 1.00 81.06 93 TYR A C 1
ATOM 718 O O . TYR A 1 93 ? 13.742 7.517 -12.212 1.00 81.06 93 TYR A O 1
ATOM 726 N N . ALA A 1 94 ? 11.646 7.776 -11.427 1.00 79.25 94 ALA A N 1
ATOM 727 C CA . ALA A 1 94 ? 11.057 8.020 -12.744 1.00 79.25 94 ALA A CA 1
ATOM 728 C C . ALA A 1 94 ? 11.481 9.392 -13.290 1.00 79.25 94 ALA A C 1
ATOM 730 O O . ALA A 1 94 ? 11.878 9.491 -14.452 1.00 79.25 94 ALA A O 1
ATOM 731 N N . GLY A 1 95 ? 11.514 10.430 -12.445 1.00 73.19 95 GLY A N 1
ATOM 732 C CA . GLY A 1 95 ? 12.011 11.763 -12.808 1.00 73.19 95 GLY A CA 1
ATOM 733 C C . GLY A 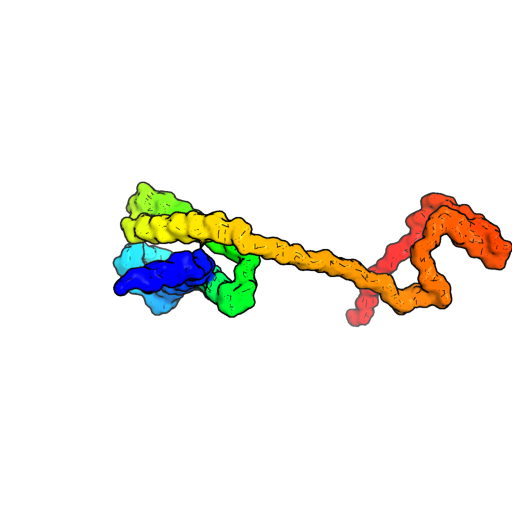1 95 ? 13.475 11.758 -13.259 1.00 73.19 95 GLY A C 1
ATOM 734 O O . GLY A 1 95 ? 13.846 12.463 -14.196 1.00 73.19 95 GLY A O 1
ATOM 735 N N . LYS A 1 96 ? 14.304 10.879 -12.682 1.00 76.31 96 LYS A N 1
ATOM 736 C CA . LYS A 1 96 ? 15.693 10.645 -13.120 1.00 76.31 96 LYS A CA 1
ATOM 737 C C . LYS A 1 96 ? 15.827 9.830 -14.418 1.00 76.31 96 LYS A C 1
ATOM 739 O O . LYS A 1 96 ? 16.955 9.523 -14.802 1.00 76.31 96 LYS A O 1
ATOM 744 N N . ARG A 1 97 ? 14.720 9.446 -15.072 1.00 71.88 97 ARG A N 1
ATOM 745 C CA . ARG A 1 97 ? 14.663 8.557 -16.257 1.00 71.88 97 ARG A CA 1
ATOM 746 C C . ARG A 1 97 ? 15.406 7.227 -16.076 1.00 71.88 97 ARG A C 1
ATOM 748 O O . ARG A 1 97 ? 15.866 6.627 -17.043 1.00 71.88 97 ARG A O 1
ATOM 755 N N . ARG A 1 98 ? 15.539 6.759 -14.831 1.00 64.81 98 ARG A N 1
ATOM 756 C CA . ARG A 1 98 ? 16.202 5.485 -14.506 1.00 64.81 98 ARG A CA 1
ATOM 757 C C . ARG A 1 98 ? 15.235 4.304 -14.474 1.00 64.81 98 ARG A C 1
ATOM 759 O O . ARG A 1 98 ? 15.687 3.163 -14.485 1.00 64.81 98 ARG A O 1
ATOM 766 N N . LEU A 1 99 ? 13.930 4.564 -14.421 1.00 68.25 99 LEU A N 1
ATOM 767 C CA . LEU A 1 99 ? 12.886 3.544 -14.433 1.00 68.25 99 LEU A CA 1
ATOM 768 C C . LEU A 1 99 ? 11.888 3.760 -15.571 1.00 68.25 99 LEU A C 1
ATOM 770 O O . LEU A 1 99 ? 11.750 4.860 -16.102 1.00 68.25 99 LEU A O 1
ATOM 774 N N . SER A 1 100 ? 11.212 2.668 -15.936 1.00 73.25 100 SER A N 1
ATOM 775 C CA . SER A 1 100 ? 10.153 2.634 -16.946 1.00 73.25 100 SER A CA 1
ATOM 776 C C . SER A 1 100 ? 9.038 3.653 -16.637 1.00 73.25 100 SER A C 1
ATOM 778 O O . SER A 1 100 ? 8.710 3.840 -15.463 1.00 73.25 100 SER A O 1
ATOM 780 N N . PRO A 1 101 ? 8.382 4.251 -17.652 1.00 75.06 101 PRO A N 1
ATOM 781 C CA . PRO A 1 101 ? 7.220 5.128 -17.466 1.00 75.06 101 PRO A CA 1
ATOM 782 C C . PRO A 1 101 ? 6.076 4.494 -16.665 1.00 75.06 101 PRO A C 1
ATOM 784 O O . PRO A 1 101 ? 5.268 5.212 -16.085 1.00 75.06 101 PRO A O 1
ATOM 787 N N . VAL A 1 102 ? 6.023 3.159 -16.595 1.00 79.00 102 VAL A N 1
ATOM 788 C CA . VAL A 1 102 ? 5.051 2.405 -15.785 1.00 79.00 102 VAL A CA 1
ATOM 789 C C . VAL A 1 102 ? 5.046 2.861 -14.318 1.00 79.00 102 VAL A C 1
ATOM 791 O O . VAL A 1 102 ? 3.981 2.916 -13.711 1.00 79.00 102 VAL A O 1
ATOM 794 N N . TYR A 1 103 ? 6.193 3.281 -13.776 1.00 79.00 103 TYR A N 1
ATOM 795 C CA . TYR A 1 103 ? 6.301 3.777 -12.398 1.00 79.00 103 TYR A CA 1
ATOM 796 C C . TYR A 1 103 ? 5.609 5.129 -12.175 1.00 79.00 103 TYR A C 1
ATOM 798 O O . TYR A 1 103 ? 5.193 5.427 -11.064 1.00 79.00 103 TYR A O 1
ATOM 806 N N . LEU A 1 104 ? 5.410 5.942 -13.218 1.00 82.75 104 LEU A N 1
ATOM 807 C CA . LEU A 1 104 ? 4.579 7.147 -13.096 1.00 82.75 104 LEU A CA 1
ATOM 808 C C . LEU A 1 104 ? 3.094 6.792 -12.986 1.00 82.75 104 LEU A C 1
ATOM 810 O O . LEU A 1 104 ? 2.351 7.478 -12.292 1.00 82.75 104 LEU A O 1
ATOM 814 N N . GLY A 1 105 ? 2.665 5.717 -13.654 1.00 83.81 105 GLY A N 1
ATOM 815 C CA . GLY A 1 105 ? 1.315 5.179 -13.490 1.00 83.81 105 GLY A CA 1
ATOM 816 C C . GLY A 1 105 ? 1.080 4.673 -12.067 1.00 83.81 105 GLY A C 1
ATOM 817 O O . GLY A 1 105 ? 0.048 4.982 -11.477 1.00 83.81 105 GLY A O 1
ATOM 818 N N . ASP A 1 106 ? 2.066 3.968 -11.507 1.00 86.31 106 ASP A N 1
ATOM 819 C CA . ASP A 1 106 ? 2.052 3.511 -10.111 1.00 86.31 106 ASP A CA 1
ATOM 820 C C . ASP A 1 106 ? 1.988 4.692 -9.132 1.00 86.31 106 ASP A C 1
ATOM 822 O O . ASP A 1 106 ? 1.082 4.771 -8.307 1.00 86.31 106 ASP A O 1
ATOM 826 N N . ALA A 1 107 ? 2.828 5.712 -9.337 1.00 86.50 107 ALA A N 1
ATOM 827 C CA . ALA A 1 107 ? 2.797 6.946 -8.556 1.00 86.50 107 ALA A CA 1
ATOM 828 C C . ALA A 1 107 ? 1.412 7.625 -8.552 1.00 86.50 107 ALA A C 1
ATOM 830 O O . ALA A 1 107 ? 0.962 8.132 -7.526 1.00 86.50 107 ALA A O 1
ATOM 831 N N . VAL A 1 108 ? 0.686 7.633 -9.674 1.00 90.62 108 VAL A N 1
ATOM 832 C CA . VAL A 1 108 ? -0.679 8.189 -9.705 1.00 90.62 108 VAL A CA 1
ATOM 833 C C . VAL A 1 108 ? -1.633 7.369 -8.832 1.00 90.62 108 VAL A C 1
ATOM 835 O O . VAL A 1 108 ? -2.456 7.949 -8.116 1.00 90.62 108 VAL A O 1
ATOM 838 N N . LEU A 1 109 ? -1.522 6.039 -8.862 1.00 91.00 109 LEU A N 1
ATOM 839 C CA . LEU A 1 109 ? -2.327 5.154 -8.019 1.00 91.00 109 LEU A CA 1
ATOM 840 C C . LEU A 1 109 ? -1.989 5.349 -6.538 1.00 91.00 109 LEU A C 1
ATOM 842 O O . LEU A 1 109 ? -2.901 5.559 -5.738 1.00 91.00 109 LEU A O 1
ATOM 846 N N . GLU A 1 110 ? -0.707 5.379 -6.178 1.00 92.81 110 GLU A N 1
ATOM 847 C CA . GLU A 1 110 ? -0.260 5.611 -4.800 1.00 92.81 110 GLU A CA 1
ATOM 848 C C . GLU A 1 110 ? -0.696 6.987 -4.279 1.00 92.81 110 GLU A C 1
ATOM 850 O O . GLU A 1 110 ? -1.218 7.102 -3.168 1.00 92.81 110 GLU A O 1
ATOM 855 N N . ALA A 1 111 ? -0.598 8.040 -5.094 1.00 91.75 111 ALA A N 1
ATOM 856 C CA . ALA A 1 111 ? -1.090 9.369 -4.732 1.00 91.75 111 ALA A CA 1
ATOM 857 C C . ALA A 1 111 ? -2.609 9.381 -4.484 1.00 91.75 111 ALA A C 1
ATOM 859 O O . ALA A 1 111 ? -3.081 9.996 -3.521 1.00 91.75 111 ALA A O 1
ATOM 860 N N . ALA A 1 112 ? -3.383 8.676 -5.316 1.00 91.44 112 ALA A N 1
ATOM 861 C CA . ALA A 1 112 ? -4.823 8.537 -5.126 1.00 91.44 112 ALA A CA 1
ATOM 862 C C . ALA A 1 112 ? -5.159 7.782 -3.827 1.00 91.44 112 ALA A C 1
ATOM 864 O O . ALA A 1 112 ? -6.074 8.188 -3.105 1.00 91.44 112 ALA A O 1
ATOM 865 N N . LEU A 1 113 ? -4.401 6.732 -3.494 1.00 92.38 113 LEU A N 1
ATOM 866 C CA . LEU A 1 113 ? -4.553 5.975 -2.250 1.00 92.38 113 LEU A CA 1
ATOM 867 C C . LEU A 1 113 ? -4.223 6.828 -1.021 1.00 92.38 113 LEU A C 1
ATOM 869 O O . LEU A 1 113 ? -5.021 6.860 -0.082 1.00 92.38 113 LEU A O 1
ATOM 873 N N . VAL A 1 114 ? -3.120 7.584 -1.043 1.00 92.38 114 VAL A N 1
ATOM 874 C CA . VAL A 1 114 ? -2.764 8.535 0.027 1.00 92.38 114 VAL A CA 1
ATOM 875 C C . VAL A 1 114 ? -3.891 9.542 0.246 1.00 92.38 114 VAL A C 1
ATOM 877 O O . VAL A 1 114 ? -4.339 9.729 1.379 1.00 92.38 114 VAL A O 1
ATOM 880 N N . ALA A 1 115 ? -4.400 10.159 -0.823 1.00 91.62 115 ALA A N 1
ATOM 881 C CA . ALA A 1 115 ? -5.484 11.132 -0.728 1.00 91.62 115 ALA A CA 1
ATOM 882 C C . ALA A 1 115 ? -6.779 10.510 -0.178 1.00 91.62 115 ALA A C 1
ATOM 884 O O . ALA A 1 115 ? -7.454 11.114 0.660 1.00 91.62 115 ALA A O 1
ATOM 885 N N . ALA A 1 116 ? -7.123 9.296 -0.615 1.00 89.56 116 ALA A N 1
ATOM 886 C CA . ALA A 1 116 ? -8.306 8.585 -0.144 1.00 89.56 116 ALA A CA 1
ATOM 887 C C . ALA A 1 116 ? -8.195 8.209 1.343 1.00 89.56 116 ALA A C 1
ATOM 889 O O . ALA A 1 116 ? -9.126 8.458 2.111 1.00 89.56 116 ALA A O 1
ATOM 890 N N . GLN A 1 117 ? -7.045 7.689 1.777 1.00 90.25 117 GLN A N 1
ATOM 891 C CA . GLN A 1 117 ? -6.794 7.369 3.184 1.00 90.25 117 GLN A CA 1
ATOM 892 C C . GLN A 1 117 ? -6.779 8.617 4.064 1.00 90.25 117 GLN A C 1
ATOM 894 O O . GLN A 1 117 ? -7.318 8.603 5.171 1.00 90.25 117 GLN A O 1
ATOM 899 N N . TRP A 1 118 ? -6.210 9.717 3.569 1.00 88.31 118 TRP A N 1
ATOM 900 C CA . TRP A 1 118 ? -6.189 10.985 4.291 1.00 88.31 118 TRP A CA 1
ATOM 901 C C . TRP A 1 118 ? -7.591 11.547 4.522 1.00 88.31 118 TRP A C 1
ATOM 903 O O . TRP A 1 118 ? -7.856 12.108 5.581 1.00 88.31 118 TRP A O 1
ATOM 913 N N . ARG A 1 119 ? -8.502 11.373 3.560 1.00 87.31 119 ARG A N 1
ATOM 914 C CA . ARG A 1 119 ? -9.915 11.740 3.724 1.00 87.31 119 ARG A CA 1
ATOM 915 C C . ARG A 1 119 ? -10.614 10.832 4.736 1.00 87.31 119 ARG A C 1
ATOM 917 O O . ARG A 1 119 ? -11.278 11.334 5.631 1.00 87.31 119 ARG A O 1
ATOM 924 N N . ALA A 1 120 ? -10.393 9.521 4.650 1.00 84.06 120 ALA A N 1
ATOM 925 C CA . ALA A 1 120 ? -11.038 8.534 5.519 1.00 84.06 120 ALA A CA 1
ATOM 926 C C . ALA A 1 120 ? -10.487 8.488 6.961 1.00 84.06 120 ALA A C 1
ATOM 928 O O . ALA A 1 120 ? -11.069 7.835 7.829 1.00 84.06 120 ALA A O 1
ATOM 929 N N . ARG A 1 121 ? -9.361 9.155 7.256 1.00 79.62 121 ARG A N 1
ATOM 930 C CA . ARG A 1 121 ? -8.772 9.170 8.609 1.00 79.62 121 ARG A CA 1
ATOM 931 C C . ARG A 1 121 ? -9.636 9.891 9.645 1.00 79.62 121 ARG A C 1
ATOM 933 O O . ARG A 1 121 ? -9.510 9.589 10.825 1.00 79.62 121 ARG A O 1
ATOM 940 N N . ALA A 1 122 ? -10.483 10.826 9.211 1.00 68.88 122 ALA A N 1
ATOM 941 C CA . ALA A 1 122 ? -11.374 11.577 10.095 1.00 68.88 122 ALA A CA 1
ATOM 942 C C . ALA A 1 122 ? -12.497 10.701 10.681 1.00 68.88 122 ALA A C 1
ATOM 944 O O . ALA A 1 122 ? -13.029 11.020 11.738 1.00 68.88 122 ALA A O 1
ATOM 945 N N . ASP A 1 123 ? -12.798 9.571 10.034 1.00 65.19 123 ASP A N 1
ATOM 946 C CA . ASP A 1 123 ? -13.914 8.692 10.388 1.00 65.19 123 ASP A CA 1
ATOM 947 C C . ASP A 1 123 ? -13.515 7.536 11.322 1.00 65.19 123 ASP A C 1
ATOM 949 O O . ASP A 1 123 ? -14.331 6.657 11.600 1.00 65.19 123 ASP A O 1
ATOM 953 N N . VAL A 1 124 ? -12.260 7.480 11.795 1.00 62.06 124 VAL A N 1
ATOM 954 C CA . VAL A 1 124 ? -11.810 6.402 12.690 1.00 62.06 124 VAL A CA 1
ATOM 955 C C . VAL A 1 124 ? -11.980 6.827 14.147 1.00 62.06 124 VAL A C 1
ATOM 957 O O . VAL A 1 124 ? -11.203 7.653 14.628 1.00 62.06 124 VAL A O 1
ATOM 960 N N . PRO A 1 125 ? -12.943 6.257 14.894 1.00 55.34 125 PRO A N 1
ATOM 961 C CA . PRO A 1 125 ? -13.049 6.526 16.317 1.00 55.34 125 PRO A CA 1
ATOM 962 C C . PRO A 1 125 ? -11.793 6.004 17.020 1.00 55.34 125 PRO A C 1
ATOM 964 O O . PRO A 1 125 ? -11.488 4.808 16.981 1.00 55.34 125 PRO A O 1
ATOM 967 N N . VAL A 1 126 ? -11.058 6.902 17.677 1.00 58.75 126 VAL A N 1
ATOM 968 C CA . VAL A 1 126 ? -9.934 6.536 18.543 1.00 58.75 126 VAL A CA 1
ATOM 969 C C . VAL A 1 126 ? -10.505 5.755 19.721 1.00 58.75 126 VAL A C 1
ATOM 971 O O . VAL A 1 126 ? -11.060 6.321 20.663 1.00 58.75 126 VAL A O 1
ATOM 974 N N . LYS A 1 127 ? -10.406 4.426 19.667 1.00 56.03 127 LYS A N 1
ATOM 975 C CA . LYS A 1 127 ? -10.804 3.566 20.779 1.00 56.03 127 LYS A CA 1
ATOM 976 C C . LYS A 1 127 ? -9.685 3.604 21.814 1.00 56.03 127 LYS A C 1
ATOM 978 O O . LYS A 1 127 ? -8.795 2.759 21.802 1.00 56.03 127 LYS A O 1
ATOM 983 N N . VAL A 1 128 ? -9.708 4.620 22.676 1.00 56.94 128 VAL A N 1
ATOM 984 C CA . VAL A 1 128 ? -8.806 4.712 23.830 1.00 56.94 128 VAL A CA 1
ATOM 985 C C . VAL A 1 128 ? -9.036 3.459 24.668 1.00 56.94 128 VAL A C 1
ATOM 987 O O . VAL A 1 128 ? -10.085 3.311 25.297 1.00 56.94 128 VAL A O 1
ATOM 990 N N . LEU A 1 129 ? -8.092 2.514 24.625 1.00 56.69 129 LEU A N 1
ATOM 991 C CA . LEU A 1 129 ? -8.130 1.368 25.523 1.00 56.69 129 LEU A CA 1
ATOM 992 C C . LEU A 1 129 ? -8.143 1.937 26.945 1.00 56.69 129 LEU A C 1
ATOM 994 O O . LEU A 1 129 ? -7.275 2.759 27.259 1.00 56.69 129 LEU A O 1
ATOM 998 N N . PRO A 1 130 ? -9.114 1.565 27.798 1.00 53.03 130 PRO A N 1
ATOM 999 C CA . PRO A 1 130 ? -9.108 2.025 29.172 1.00 53.03 130 PRO A CA 1
ATOM 1000 C C . PRO A 1 130 ? -7.758 1.643 29.765 1.00 53.03 130 PRO A C 1
ATOM 1002 O O . PRO A 1 130 ? -7.369 0.472 29.725 1.00 53.03 130 PRO A O 1
ATOM 1005 N N . ARG A 1 131 ? -7.020 2.652 30.246 1.00 63.88 131 ARG A N 1
ATOM 1006 C CA . ARG A 1 131 ? -5.751 2.471 30.952 1.00 63.88 131 ARG A CA 1
ATOM 1007 C C . ARG A 1 131 ? -5.996 1.344 31.949 1.00 63.88 131 ARG A C 1
ATOM 1009 O O . ARG A 1 131 ? -6.900 1.481 32.777 1.00 63.88 131 ARG A O 1
ATOM 1016 N N . ARG A 1 132 ? -5.293 0.210 31.806 1.00 56.78 132 ARG A N 1
ATOM 1017 C CA . ARG A 1 132 ? -5.418 -0.917 32.741 1.00 56.78 132 ARG A CA 1
ATOM 1018 C C . ARG A 1 132 ? -5.262 -0.296 34.123 1.00 56.78 132 ARG A C 1
ATOM 1020 O O . ARG A 1 132 ? -4.196 0.248 34.412 1.00 56.78 132 ARG A O 1
ATOM 1027 N N . ARG A 1 133 ? -6.336 -0.262 34.922 1.00 59.78 133 ARG A N 1
ATOM 1028 C CA . ARG A 1 133 ? -6.199 0.173 36.311 1.00 59.78 133 ARG A CA 1
ATOM 1029 C C . ARG A 1 133 ? -5.120 -0.734 36.906 1.00 59.78 133 ARG A C 1
ATOM 1031 O O . ARG A 1 133 ? -5.173 -1.939 36.625 1.00 59.78 133 ARG A O 1
ATOM 1038 N N . PRO A 1 134 ? -4.123 -0.190 37.627 1.00 60.16 134 PRO A N 1
ATOM 1039 C CA . PRO A 1 134 ? -3.219 -1.049 38.372 1.00 60.16 134 PRO A CA 1
ATOM 1040 C C . PRO A 1 134 ? -4.087 -2.024 39.178 1.00 60.16 134 PRO A C 1
ATOM 1042 O O . PRO A 1 134 ? -5.145 -1.606 39.672 1.00 60.16 134 PRO A O 1
ATOM 1045 N N . PRO A 1 135 ? -3.739 -3.324 39.211 1.00 59.03 135 PRO A N 1
ATOM 1046 C CA . PRO A 1 135 ? -4.501 -4.275 40.002 1.00 59.03 135 PRO A CA 1
ATOM 1047 C C . PRO A 1 135 ? -4.640 -3.701 41.418 1.00 59.03 135 PRO A C 1
ATOM 1049 O O . PRO A 1 135 ? -3.673 -3.112 41.914 1.00 59.03 135 PRO A O 1
ATOM 1052 N N . PRO A 1 136 ? -5.827 -3.799 42.046 1.00 58.41 136 PRO A N 1
ATOM 1053 C CA . PRO A 1 136 ? -5.948 -3.431 43.449 1.00 58.41 136 PRO A CA 1
ATOM 1054 C C . PRO A 1 136 ? -4.836 -4.155 44.222 1.00 58.41 136 PRO A C 1
ATOM 1056 O O . PRO A 1 136 ? -4.537 -5.306 43.871 1.00 58.41 136 PRO A O 1
ATOM 1059 N N . PRO A 1 137 ? -4.183 -3.496 45.199 1.00 57.34 137 PRO A N 1
ATOM 1060 C CA . PRO A 1 137 ? -3.124 -4.124 45.978 1.00 57.34 137 PRO A CA 1
ATOM 1061 C C . PRO A 1 137 ? -3.622 -5.491 46.445 1.00 57.34 137 PRO A C 1
ATOM 1063 O O . PRO A 1 137 ? -4.733 -5.612 46.964 1.00 57.34 137 PRO A O 1
ATOM 1066 N N . SER A 1 138 ? -2.849 -6.532 46.137 1.00 52.31 138 SER A N 1
ATOM 1067 C CA . SER A 1 138 ? -3.238 -7.916 46.378 1.00 52.31 138 SER A CA 1
ATOM 1068 C C . SER A 1 138 ? -3.706 -8.082 47.821 1.00 52.31 138 SER A C 1
ATOM 1070 O O . SER A 1 138 ? -2.968 -7.754 48.751 1.00 52.31 138 SER A O 1
ATOM 1072 N N . LEU A 1 139 ? -4.897 -8.658 48.004 1.00 47.66 139 LEU A N 1
ATOM 1073 C CA . LEU A 1 139 ? -5.423 -9.074 49.310 1.00 47.66 139 LEU A CA 1
ATOM 1074 C C . LEU A 1 139 ? -4.426 -9.944 50.101 1.00 47.66 139 LEU A C 1
ATOM 1076 O O . LEU A 1 139 ? -4.485 -9.977 51.322 1.00 47.66 139 LEU A O 1
ATOM 1080 N N . SER A 1 140 ? -3.465 -10.582 49.424 1.00 48.38 140 SER A N 1
ATOM 1081 C CA . SER A 1 140 ? -2.389 -11.376 50.028 1.00 48.38 140 SER A CA 1
ATOM 1082 C C . SER A 1 140 ? -1.367 -10.585 50.859 1.00 48.38 140 SER A C 1
ATOM 1084 O O . SER A 1 140 ? -0.533 -11.209 51.504 1.00 48.38 140 SER A O 1
ATOM 1086 N N . GLY A 1 141 ? -1.413 -9.246 50.863 1.00 46.22 141 GLY A N 1
ATOM 1087 C CA . GLY A 1 141 ? -0.566 -8.396 51.716 1.00 46.22 141 GLY A CA 1
ATOM 1088 C C . GLY A 1 141 ? -1.327 -7.631 52.801 1.00 46.22 141 GLY A C 1
ATOM 1089 O O . GLY A 1 141 ? -0.709 -6.944 53.612 1.00 46.22 141 GLY A O 1
ATOM 1090 N N . ALA A 1 142 ? -2.659 -7.719 52.829 1.00 47.97 142 ALA A N 1
ATOM 1091 C CA . ALA A 1 142 ? -3.458 -7.076 53.859 1.00 47.97 142 ALA A CA 1
ATOM 1092 C C . ALA A 1 142 ? -3.408 -7.939 55.124 1.00 47.97 142 ALA A C 1
ATOM 1094 O O . ALA A 1 142 ? -4.261 -8.797 55.351 1.00 47.97 142 ALA A O 1
ATOM 1095 N N . GLY A 1 143 ? -2.402 -7.695 55.968 1.00 44.56 143 GLY A N 1
ATOM 1096 C CA . GLY A 1 143 ? -2.522 -8.015 57.387 1.00 44.56 143 GLY A CA 1
ATOM 1097 C C . GLY A 1 143 ? -3.874 -7.509 57.903 1.00 44.56 143 GLY A C 1
ATOM 1098 O O . GLY A 1 143 ? -4.405 -6.529 57.381 1.00 44.56 143 GLY A O 1
ATOM 1099 N N . VAL A 1 144 ? -4.425 -8.209 58.892 1.00 46.22 144 VAL A N 1
ATOM 1100 C CA . VAL A 1 144 ? -5.818 -8.244 59.400 1.00 46.22 144 VAL A CA 1
ATOM 1101 C C . VAL A 1 144 ? -6.551 -6.887 59.594 1.00 46.22 144 VAL A C 1
ATOM 1103 O O . VAL A 1 144 ? -7.747 -6.868 59.876 1.00 46.22 144 VAL A O 1
ATOM 1106 N N . HIS A 1 145 ? -5.911 -5.737 59.360 1.00 47.03 145 HIS A N 1
ATOM 1107 C CA . HIS A 1 145 ? -6.504 -4.396 59.425 1.00 47.03 145 HIS A CA 1
ATOM 1108 C C . HIS A 1 145 ? -6.482 -3.548 58.141 1.00 47.03 145 HIS A C 1
ATOM 1110 O O . HIS A 1 145 ? -6.928 -2.408 58.195 1.00 47.03 145 HIS A O 1
ATOM 1116 N N . GLY A 1 146 ? -6.068 -4.086 56.988 1.00 46.09 146 GLY A N 1
ATOM 1117 C CA . GLY A 1 146 ? -6.560 -3.682 55.655 1.00 46.09 146 GLY A CA 1
ATOM 1118 C C . GLY A 1 146 ? -6.698 -2.185 55.311 1.00 46.09 146 GLY A C 1
ATOM 1119 O O . GLY A 1 146 ? -7.565 -1.847 54.507 1.00 46.09 146 GLY A O 1
ATOM 1120 N N . ARG A 1 147 ? -5.884 -1.286 55.877 1.00 46.59 147 ARG A N 1
ATOM 1121 C CA . ARG A 1 147 ? -5.906 0.153 55.573 1.00 46.59 147 ARG A CA 1
ATOM 1122 C C . ARG A 1 147 ? -4.528 0.583 55.076 1.00 46.59 147 ARG A C 1
ATOM 1124 O O . ARG A 1 147 ? -3.573 0.600 55.841 1.00 46.59 147 ARG A O 1
ATOM 1131 N N . TRP A 1 148 ? -4.446 0.911 53.787 1.00 49.94 148 TRP A N 1
ATOM 1132 C CA . TRP A 1 148 ? -3.229 1.422 53.138 1.00 49.94 148 TRP A CA 1
ATOM 1133 C C . TRP A 1 148 ? -3.172 2.955 53.097 1.00 49.94 148 TRP A C 1
ATOM 1135 O O . TRP A 1 148 ? -2.125 3.524 52.811 1.00 49.94 148 TRP A O 1
ATOM 1145 N N . ASP A 1 149 ? -4.279 3.613 53.441 1.00 52.03 149 ASP A N 1
ATOM 1146 C CA . ASP A 1 149 ? -4.396 5.067 53.500 1.00 52.03 149 ASP A CA 1
ATOM 1147 C C . ASP A 1 149 ? -4.124 5.548 54.933 1.00 52.03 149 ASP A C 1
ATOM 1149 O O . ASP A 1 149 ? -5.026 6.020 55.624 1.00 52.03 149 ASP A O 1
ATOM 1153 N N . ILE A 1 150 ? -2.902 5.335 55.428 1.00 51.50 150 ILE A N 1
ATOM 1154 C CA . ILE A 1 150 ? -2.448 5.953 56.680 1.00 51.50 150 ILE A CA 1
ATOM 1155 C C . ILE A 1 150 ? -1.696 7.219 56.287 1.00 51.50 150 ILE A C 1
ATOM 1157 O O . ILE A 1 150 ? -0.593 7.149 55.740 1.00 51.50 150 ILE A O 1
ATOM 1161 N N . LEU A 1 151 ? -2.301 8.380 56.528 1.00 47.50 151 LEU A N 1
ATOM 1162 C CA . LEU A 1 151 ? -1.610 9.650 56.329 1.00 47.50 151 LEU A CA 1
ATOM 1163 C C . LEU A 1 151 ? -0.484 9.793 57.375 1.00 47.50 151 LEU A C 1
ATOM 1165 O O . LEU A 1 151 ? -0.630 9.308 58.503 1.00 47.50 151 LEU A O 1
ATOM 1169 N N . PRO A 1 152 ? 0.644 10.454 57.050 1.00 45.25 152 PRO A N 1
ATOM 1170 C CA . PRO A 1 152 ? 1.700 10.719 58.025 1.00 45.25 152 PRO A CA 1
ATOM 1171 C C . PRO A 1 152 ? 1.129 11.426 59.267 1.00 45.25 152 PRO A C 1
ATOM 1173 O O . PRO A 1 152 ? 0.578 12.521 59.161 1.00 45.25 152 PRO A O 1
ATOM 1176 N N . GLY A 1 153 ? 1.235 10.786 60.437 1.00 51.03 153 GLY A N 1
ATOM 1177 C CA . GLY A 1 153 ? 0.673 11.280 61.702 1.00 51.03 153 GLY A CA 1
ATOM 1178 C C . GLY A 1 153 ? -0.700 10.718 62.091 1.00 51.03 153 GLY A C 1
ATOM 1179 O O . GLY A 1 153 ? -1.237 11.135 63.114 1.00 51.03 153 GLY A O 1
ATOM 1180 N N . GLU A 1 154 ? -1.274 9.795 61.313 1.00 51.84 154 GLU A N 1
ATOM 1181 C CA . GLU A 1 154 ? -2.571 9.158 61.598 1.00 51.84 154 GLU A CA 1
ATOM 1182 C C . GLU A 1 154 ? -2.436 7.785 62.288 1.00 51.84 154 GLU A C 1
ATOM 1184 O O . GLU A 1 154 ? -3.412 7.278 62.847 1.00 51.84 154 GLU A O 1
ATOM 1189 N N . SER A 1 155 ? -1.237 7.184 62.302 1.00 55.75 155 SER A N 1
ATOM 1190 C CA . SER A 1 155 ? -0.991 5.969 63.084 1.00 55.75 155 SER A CA 1
ATOM 1191 C C . SER A 1 155 ? -0.929 6.295 64.573 1.00 55.75 155 SER A C 1
ATOM 1193 O O . SER A 1 155 ? -0.438 7.347 64.988 1.00 55.75 155 SER A O 1
ATOM 1195 N N . ARG A 1 156 ? -1.493 5.399 65.382 1.00 58.53 156 ARG A N 1
ATOM 1196 C CA . ARG A 1 156 ? -1.419 5.460 66.837 1.00 58.53 156 ARG A CA 1
ATOM 1197 C C . ARG A 1 156 ? -0.651 4.250 67.336 1.00 58.53 156 ARG A C 1
ATOM 1199 O O . ARG A 1 156 ? -0.928 3.138 66.883 1.00 58.53 156 ARG A O 1
ATOM 1206 N N . ASP A 1 157 ? 0.242 4.461 68.292 1.00 63.97 157 ASP A N 1
ATOM 1207 C CA . ASP A 1 157 ? 0.896 3.368 68.997 1.00 63.97 157 ASP A CA 1
ATOM 1208 C C . ASP A 1 157 ? -0.127 2.507 69.768 1.00 63.97 157 ASP A C 1
ATOM 1210 O O . ASP A 1 157 ? -1.307 2.848 69.910 1.00 63.97 157 ASP A O 1
ATOM 1214 N N . MET A 1 158 ? 0.325 1.372 70.308 1.00 49.06 158 MET A N 1
ATOM 1215 C CA . MET A 1 158 ? -0.530 0.479 71.107 1.00 49.06 158 MET A CA 1
ATOM 1216 C C . MET A 1 158 ? -1.090 1.144 72.379 1.00 49.06 158 MET A C 1
ATOM 1218 O O . MET A 1 158 ? -2.035 0.626 72.969 1.00 49.06 158 MET A O 1
ATOM 1222 N N . SER A 1 159 ? -0.541 2.289 72.793 1.00 59.56 159 SER A N 1
ATOM 1223 C CA . SER A 1 159 ? -1.054 3.123 73.884 1.00 59.56 159 SER A CA 1
ATOM 1224 C C . SER A 1 159 ? -2.005 4.240 73.423 1.00 59.56 159 SER A C 1
ATOM 1226 O O . SER A 1 159 ? -2.495 5.011 74.248 1.00 59.56 159 SER A O 1
ATOM 1228 N N . GLY A 1 160 ? -2.320 4.316 72.127 1.00 55.66 160 GLY A N 1
ATOM 1229 C CA . GLY A 1 160 ? -3.275 5.257 71.544 1.00 55.66 160 GLY A CA 1
ATOM 1230 C C . GLY A 1 160 ? -2.717 6.653 71.249 1.00 55.66 160 GLY A C 1
ATOM 1231 O O . GLY A 1 160 ? -3.507 7.562 70.971 1.00 55.66 160 GLY A O 1
ATOM 1232 N N . ARG A 1 161 ? -1.395 6.852 71.301 1.00 56.97 161 ARG A N 1
ATOM 1233 C CA . ARG A 1 161 ? -0.725 8.138 71.043 1.00 56.97 161 ARG A CA 1
ATOM 1234 C C . ARG A 1 161 ? -0.346 8.255 69.566 1.00 56.97 161 ARG A C 1
ATOM 1236 O O . ARG A 1 161 ? 0.059 7.272 68.972 1.00 56.97 161 ARG A O 1
ATOM 1243 N N . LEU A 1 162 ? -0.493 9.443 68.969 1.00 57.69 162 LEU A N 1
ATOM 1244 C CA . LEU A 1 162 ? -0.170 9.658 67.549 1.00 57.69 162 LEU A CA 1
ATOM 1245 C C . LEU A 1 162 ? 1.334 9.485 67.300 1.00 57.69 162 LEU A C 1
ATOM 1247 O O . LEU A 1 162 ? 2.141 10.192 67.915 1.00 57.69 162 LEU A O 1
ATOM 1251 N N . ASP A 1 163 ? 1.697 8.608 66.367 1.00 56.41 163 ASP A N 1
ATOM 1252 C CA . ASP A 1 163 ? 3.080 8.435 65.944 1.00 56.41 163 ASP A CA 1
ATOM 1253 C C . ASP A 1 163 ? 3.469 9.609 65.049 1.00 56.41 163 ASP A C 1
ATOM 1255 O O . ASP A 1 163 ? 3.001 9.766 63.917 1.00 56.41 163 ASP A O 1
ATOM 1259 N N . LYS A 1 164 ? 4.369 10.457 65.539 1.00 50.44 164 LYS A N 1
ATOM 1260 C CA . LYS A 1 164 ? 5.043 11.425 64.677 1.00 50.44 164 LYS A CA 1
ATOM 1261 C C . LYS A 1 164 ? 6.129 10.688 63.906 1.00 50.44 164 LYS A C 1
ATOM 1263 O O . LYS A 1 164 ? 7.240 10.527 64.405 1.00 50.44 164 LYS A O 1
ATOM 1268 N N . VAL A 1 165 ? 5.812 10.241 62.695 1.00 52.28 165 VAL A N 1
ATOM 1269 C CA . VAL A 1 165 ? 6.827 9.732 61.769 1.00 52.28 165 VAL A CA 1
ATOM 1270 C C . VAL A 1 165 ? 7.728 10.907 61.389 1.00 52.28 165 VAL A C 1
ATOM 1272 O O . VAL A 1 165 ? 7.314 11.813 60.671 1.00 52.28 165 VAL A O 1
ATOM 1275 N N . ALA A 1 166 ? 8.947 10.932 61.924 1.00 43.19 166 ALA A N 1
ATOM 1276 C CA . ALA A 1 166 ? 9.950 11.905 61.521 1.00 43.19 166 ALA A CA 1
ATOM 1277 C C . ALA A 1 166 ? 10.362 11.615 60.068 1.00 43.19 166 ALA A C 1
ATOM 1279 O O . ALA A 1 166 ? 10.784 10.501 59.753 1.00 43.19 166 ALA A O 1
ATOM 1280 N N . GLU A 1 167 ? 10.266 12.619 59.192 1.00 43.25 167 GLU A N 1
ATOM 1281 C CA . GLU A 1 167 ? 10.554 12.521 57.747 1.00 43.25 167 GLU A CA 1
ATOM 1282 C C . GLU A 1 167 ? 11.961 11.968 57.417 1.00 43.25 167 GLU A C 1
ATOM 1284 O O . GLU A 1 167 ? 12.203 11.515 56.304 1.00 43.25 167 GLU A O 1
ATOM 1289 N N . GLY A 1 168 ? 12.881 11.913 58.388 1.00 41.62 168 GLY A N 1
ATOM 1290 C CA . GLY A 1 168 ? 14.218 11.327 58.231 1.00 41.62 168 GLY A CA 1
ATOM 1291 C C . GLY A 1 168 ? 14.286 9.790 58.171 1.00 41.62 168 GLY A C 1
ATOM 1292 O O . GLY A 1 168 ? 15.353 9.250 57.896 1.00 41.62 168 GLY A O 1
ATOM 1293 N N . SER A 1 169 ? 13.187 9.061 58.408 1.00 42.62 169 SER A N 1
ATOM 1294 C CA . SER A 1 169 ? 13.168 7.582 58.455 1.00 42.62 169 SER A CA 1
ATOM 1295 C C . SER A 1 169 ? 12.999 6.897 57.087 1.00 42.62 169 SER A C 1
ATOM 1297 O O . SER A 1 169 ? 12.920 5.669 57.006 1.00 42.62 169 SER A O 1
ATOM 1299 N N . MET A 1 170 ? 12.946 7.653 55.989 1.00 37.94 170 MET A N 1
ATOM 1300 C CA . MET A 1 170 ? 12.750 7.093 54.644 1.00 37.94 170 MET A CA 1
ATOM 1301 C C . MET A 1 170 ? 13.977 6.325 54.106 1.00 37.94 170 MET A C 1
ATOM 1303 O O . MET A 1 170 ? 13.902 5.725 53.039 1.00 37.94 170 MET A O 1
ATOM 1307 N N . ALA A 1 171 ? 15.093 6.303 54.846 1.00 42.00 171 ALA A N 1
ATOM 1308 C CA . ALA A 1 171 ? 16.283 5.508 54.528 1.00 42.00 171 ALA A CA 1
ATOM 1309 C C . ALA A 1 171 ? 16.179 4.029 54.958 1.00 42.00 171 ALA A C 1
ATOM 1311 O O . ALA A 1 171 ? 17.054 3.235 54.624 1.00 42.00 171 ALA A O 1
ATOM 1312 N N . SER A 1 172 ? 15.138 3.649 55.710 1.00 42.41 172 SER A N 1
ATOM 1313 C CA . SER A 1 172 ? 15.040 2.327 56.349 1.00 42.41 172 SER A CA 1
ATOM 1314 C C . SER A 1 172 ? 14.109 1.341 55.646 1.00 42.41 172 SER A C 1
ATOM 1316 O O . SER A 1 172 ? 13.941 0.231 56.142 1.00 42.41 172 SER A O 1
ATOM 1318 N N . PHE A 1 173 ? 13.493 1.705 54.518 1.00 40.25 173 PHE A N 1
ATOM 1319 C CA . PHE A 1 173 ? 12.774 0.71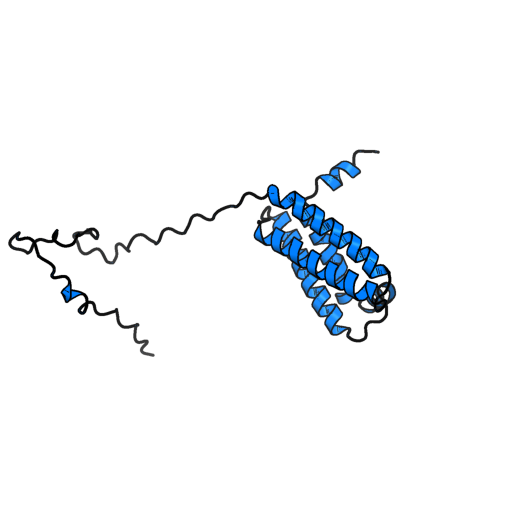6 53.718 1.00 40.25 173 PHE A CA 1
ATOM 1320 C C . PHE A 1 173 ? 13.808 -0.165 53.014 1.00 40.25 173 PHE A C 1
ATOM 1322 O O . PHE A 1 173 ? 14.529 0.352 52.157 1.00 40.25 173 PHE A O 1
ATOM 1329 N N . PRO A 1 174 ? 13.907 -1.471 53.329 1.00 42.19 174 PRO A N 1
ATOM 1330 C CA . PRO A 1 174 ? 14.684 -2.351 52.484 1.00 42.19 174 PRO A CA 1
ATOM 1331 C C . PRO A 1 174 ? 13.959 -2.356 51.139 1.00 42.19 174 PRO A C 1
ATOM 1333 O O . PRO A 1 174 ? 12.815 -2.806 51.038 1.00 42.19 174 PRO A O 1
ATOM 1336 N N . ALA A 1 175 ? 14.592 -1.786 50.113 1.00 41.75 175 ALA A N 1
ATOM 1337 C CA . ALA A 1 175 ? 14.247 -2.126 48.747 1.00 41.75 175 ALA A CA 1
ATOM 1338 C C . ALA A 1 175 ? 14.331 -3.650 48.698 1.00 41.75 175 ALA A C 1
ATOM 1340 O O . ALA A 1 175 ? 15.401 -4.205 48.916 1.00 41.75 175 ALA A O 1
ATOM 1341 N N . SER A 1 176 ? 13.181 -4.300 48.556 1.00 47.25 176 SER A N 1
ATOM 1342 C CA . SER A 1 176 ? 13.052 -5.747 48.447 1.00 47.25 176 SER A CA 1
ATOM 1343 C C . SER A 1 176 ? 14.174 -6.282 47.565 1.00 47.25 176 SER A C 1
ATOM 1345 O O . SER A 1 176 ? 14.212 -5.950 46.375 1.00 47.25 176 SER A O 1
ATOM 1347 N N . ASP A 1 177 ? 15.090 -7.044 48.166 1.00 44.50 177 ASP A N 1
ATOM 1348 C CA . ASP A 1 177 ? 16.162 -7.714 47.445 1.00 44.50 177 ASP A CA 1
ATOM 1349 C C . ASP A 1 177 ? 15.547 -8.467 46.255 1.00 44.50 177 ASP A C 1
ATOM 1351 O O . ASP A 1 177 ? 14.509 -9.128 46.416 1.00 44.50 177 ASP A O 1
ATOM 1355 N N . PRO A 1 178 ? 16.118 -8.362 45.040 1.00 44.03 178 PRO A N 1
ATOM 1356 C CA . PRO A 1 178 ? 15.650 -9.176 43.932 1.00 44.03 178 PRO A CA 1
ATOM 1357 C C . PRO A 1 178 ? 15.808 -10.654 44.322 1.00 44.03 178 PRO A C 1
ATOM 1359 O O . PRO A 1 178 ? 16.822 -11.014 44.924 1.00 44.03 178 PRO A O 1
ATOM 1362 N N . PRO A 1 179 ? 14.826 -11.521 44.009 1.00 44.53 179 PRO A N 1
ATOM 1363 C CA . PRO A 1 179 ? 14.869 -12.912 44.429 1.00 44.53 179 PRO A CA 1
ATOM 1364 C C . PRO A 1 179 ? 16.135 -13.569 43.879 1.00 44.53 179 PRO A C 1
ATOM 1366 O O . PRO A 1 179 ? 16.343 -13.634 42.665 1.00 44.53 179 PRO A O 1
ATOM 1369 N N . SER A 1 180 ? 16.990 -14.049 44.780 1.00 47.31 180 SER A N 1
ATOM 1370 C CA . SER A 1 180 ? 18.107 -14.915 44.440 1.00 47.31 180 SER A CA 1
ATOM 1371 C C . SER A 1 180 ? 17.535 -16.226 43.904 1.00 47.31 180 SER A C 1
ATOM 1373 O O . SER A 1 180 ? 16.999 -17.051 44.642 1.00 47.31 180 SER A O 1
ATOM 1375 N N . PHE A 1 181 ? 17.612 -16.416 42.587 1.00 43.47 181 PHE A N 1
ATOM 1376 C CA . PHE A 1 181 ? 17.390 -17.724 41.987 1.00 43.47 181 PHE A CA 1
ATOM 1377 C C . PHE A 1 181 ? 18.535 -18.639 42.432 1.00 43.47 181 PHE A C 1
ATOM 1379 O O . PHE A 1 181 ? 19.641 -18.560 41.905 1.00 43.47 181 PHE A O 1
ATOM 1386 N N . MET A 1 182 ? 18.274 -19.477 43.436 1.00 39.53 182 MET A N 1
ATOM 1387 C CA . MET A 1 182 ? 19.060 -20.685 43.656 1.00 39.53 182 MET A CA 1
ATOM 1388 C C . MET A 1 182 ? 18.624 -21.739 42.637 1.00 39.53 182 MET A C 1
ATOM 1390 O O . MET A 1 182 ? 17.473 -22.180 42.640 1.00 39.53 182 MET A O 1
ATOM 1394 N N . GLY A 1 183 ? 19.572 -22.113 41.782 1.00 40.34 183 GLY A N 1
ATOM 1395 C CA . GLY A 1 183 ? 19.567 -23.247 40.867 1.00 40.34 183 GLY A CA 1
ATOM 1396 C C . GLY A 1 183 ? 20.993 -23.485 40.407 1.00 40.34 183 GLY A C 1
ATOM 1397 O O . GLY A 1 183 ? 21.555 -22.537 39.818 1.00 40.34 183 GLY A O 1
#

Radius of gyration: 30.06 Å; chains: 1; bounding box: 46×36×92 Å

pLDDT: mean 73.52, std 19.58, range [37.94, 97.19]

Sequence (183 aa):
MTTRLGSLFRRDPADVQGAYFLLTGLWPLLHLRSFSRVTGPKPEGWLVKTVGGLVSAIGVTLLSARRHGRVTPELRQLAITSALSLLIIDVYYAGKRRLSPVYLGDAVLEAALVAAQWRARADVPVKVLPRRRPPPPSLSGAGVHGRWDILPGESRDMSGRLDKVAEGSMASFPASDPPSFMG

Foldseek 3Di:
DPPPVVVVVVDQLLLVQLVVLQVLLCCLVVPVPVVCVLKPDDPDSVVSNVVSVVSNVLSCVSNVCVVVVNCALVNLVVQLVVLVVLLVVLCVCVVVVNIDCVSVVSNVVSVVSNVSSVVCSVVHPHPPDPDPDPPDPDPVPDDPPRDPPQDQQNDADPVRHTDRPDPVCPVPPPPPDDDPDDD

Secondary structure (DSSP, 8-state):
--HHHHHHTTS-HHHHHHHHHHHHHHHHHHHHHHHHHHH---S-HHHHHHHHHHHHHHHHHHHHHHHTT---HHHHHHHHHHHHHHHHHHHHHHHTT-S-THHHHHHHHHHHHHHHHHHHGGG---------PPPPPPGGG--TT------TT--B-TTS-B----GGGGG-----PPP----

Organism: NCBI:txid2316736